Protein AF-A0A183DBS5-F1 (afdb_monomer_lite)

Organism: NCBI:txid637853

InterPro domains:
  IPR019424 Serpentine type 7TM GPCR chemoreceptor Srsx [PF10320] (15-53)

pLDDT: mean 77.72, std 8.05, range [47.97, 85.81]

Foldseek 3Di:
DVVVVVVVVVVVVVVVCLLVVLVVLLVCCVPDPVCVDPVSVVSNVVSVVVVVVVVVVVVVVD

Secondary structure (DSSP, 8-state):
-HHHHHHHHHHHHHHHHHHHHHHHHHHHHHH-TTT-SHHHHHHHHHHHHHHHHHHHHHHTT-

Structure (mmCIF, N/CA/C/O backbone):
data_AF-A0A183DBS5-F1
#
_entry.id   AF-A0A183DBS5-F1
#
loop_
_atom_site.group_PDB
_atom_site.id
_atom_site.type_symbol
_atom_site.label_atom_id
_atom_site.label_alt_id
_atom_site.label_comp_id
_atom_site.label_asym_id
_atom_site.label_entity_id
_atom_site.label_seq_id
_atom_site.pdbx_PDB_ins_code
_atom_site.Cartn_x
_atom_site.Cartn_y
_atom_site.Cartn_z
_atom_site.occupancy
_atom_site.B_iso_or_equiv
_atom_site.auth_seq_id
_atom_site.auth_comp_id
_atom_site.auth_asym_id
_atom_site.auth_atom_id
_atom_site.pdbx_PDB_model_num
ATOM 1 N N . MET A 1 1 ? 18.824 -3.400 -22.346 1.00 60.12 1 MET A N 1
ATOM 2 C CA . MET A 1 1 ? 17.400 -3.305 -22.748 1.00 60.12 1 MET A CA 1
ATOM 3 C C . MET A 1 1 ? 16.524 -4.305 -21.993 1.00 60.12 1 MET A C 1
ATOM 5 O O . MET A 1 1 ? 15.647 -3.842 -21.284 1.00 60.12 1 MET A O 1
ATOM 9 N N . LYS A 1 2 ? 16.820 -5.618 -21.998 1.00 73.50 2 LYS A N 1
ATOM 10 C CA . LYS A 1 2 ? 16.033 -6.640 -21.261 1.00 73.50 2 LYS A CA 1
ATOM 11 C C . LYS A 1 2 ? 15.811 -6.361 -19.766 1.00 73.50 2 LYS A C 1
ATOM 13 O O . LYS A 1 2 ? 14.731 -6.611 -19.258 1.00 73.50 2 LYS A O 1
ATOM 18 N N . ALA A 1 3 ? 16.808 -5.816 -19.061 1.00 72.81 3 ALA A N 1
ATOM 19 C CA . ALA A 1 3 ? 16.659 -5.487 -17.641 1.00 72.81 3 ALA A CA 1
ATOM 20 C C . ALA A 1 3 ? 15.549 -4.451 -17.397 1.00 72.81 3 ALA A C 1
ATOM 22 O O . ALA A 1 3 ? 14.758 -4.634 -16.491 1.00 72.81 3 ALA A O 1
ATOM 23 N N . ILE A 1 4 ? 15.444 -3.420 -18.244 1.00 79.25 4 ILE A N 1
ATOM 24 C CA . ILE A 1 4 ? 14.453 -2.340 -18.109 1.00 79.25 4 ILE A CA 1
ATOM 25 C C . ILE A 1 4 ? 13.036 -2.866 -18.374 1.00 79.25 4 ILE A C 1
ATOM 27 O O . ILE A 1 4 ? 12.108 -2.499 -17.660 1.00 79.25 4 ILE A O 1
ATOM 31 N N . GLU A 1 5 ? 12.878 -3.764 -19.352 1.00 77.94 5 GLU A N 1
ATOM 32 C CA . GLU A 1 5 ? 11.613 -4.470 -19.599 1.00 77.94 5 GLU A CA 1
ATOM 33 C C . GLU A 1 5 ? 11.190 -5.315 -18.401 1.00 77.94 5 GLU A C 1
ATOM 35 O O . GLU A 1 5 ? 10.045 -5.229 -17.967 1.00 77.94 5 GLU A O 1
ATOM 40 N N . VAL A 1 6 ? 12.111 -6.089 -17.823 1.00 82.38 6 VAL A N 1
ATOM 41 C CA . VAL A 1 6 ? 11.817 -6.904 -16.638 1.00 82.38 6 VAL A CA 1
ATOM 42 C C . VAL A 1 6 ? 11.433 -6.014 -15.456 1.00 82.38 6 VAL A C 1
ATOM 44 O O . VAL A 1 6 ? 10.447 -6.300 -14.777 1.00 82.38 6 VAL A O 1
ATOM 47 N N . THR A 1 7 ? 12.136 -4.898 -15.239 1.00 81.50 7 THR A N 1
ATOM 48 C CA . THR A 1 7 ? 11.767 -3.941 -14.189 1.00 81.50 7 THR A CA 1
ATOM 49 C C . THR A 1 7 ? 10.376 -3.366 -14.432 1.00 81.50 7 THR A C 1
ATOM 51 O O . THR A 1 7 ? 9.588 -3.309 -13.496 1.00 81.50 7 THR A O 1
ATOM 54 N N . ALA A 1 8 ? 10.036 -2.993 -15.670 1.00 78.94 8 ALA A N 1
ATOM 55 C CA . ALA A 1 8 ? 8.717 -2.463 -16.017 1.00 78.94 8 ALA A CA 1
ATOM 56 C C . ALA A 1 8 ? 7.599 -3.497 -15.800 1.00 78.94 8 ALA A C 1
ATOM 58 O O . ALA A 1 8 ? 6.567 -3.173 -15.209 1.00 78.94 8 ALA A O 1
ATOM 59 N N . ILE A 1 9 ? 7.832 -4.751 -16.199 1.00 84.88 9 ILE A N 1
ATOM 60 C CA . ILE A 1 9 ? 6.895 -5.866 -16.008 1.00 84.88 9 ILE A CA 1
ATOM 61 C C . ILE A 1 9 ? 6.667 -6.149 -14.522 1.00 84.88 9 ILE A C 1
ATOM 63 O O . ILE A 1 9 ? 5.545 -6.458 -14.141 1.00 84.88 9 ILE A O 1
ATOM 67 N N . LEU A 1 10 ? 7.690 -6.014 -13.674 1.00 84.50 10 LEU A N 1
ATOM 68 C CA . LEU A 1 10 ? 7.556 -6.169 -12.220 1.00 84.50 10 LEU A CA 1
ATOM 69 C C . LEU A 1 10 ? 6.926 -4.941 -11.545 1.00 84.50 10 LEU A C 1
ATOM 71 O O . LEU A 1 10 ? 6.256 -5.070 -10.518 1.00 84.50 10 LEU A O 1
ATOM 75 N N . MET A 1 11 ? 7.094 -3.751 -12.124 1.00 81.56 11 MET A N 1
ATOM 76 C CA . MET A 1 11 ? 6.573 -2.501 -11.570 1.00 81.56 11 MET A CA 1
ATOM 77 C C . MET A 1 11 ? 5.045 -2.434 -11.646 1.00 81.56 11 MET A C 1
ATOM 79 O O . MET A 1 11 ? 4.409 -1.981 -10.698 1.00 81.56 11 MET A O 1
ATOM 83 N N . VAL A 1 12 ? 4.440 -2.930 -12.729 1.00 80.81 12 VAL A N 1
ATOM 84 C CA . VAL A 1 12 ? 2.976 -2.949 -12.913 1.00 80.81 12 VAL A CA 1
ATOM 85 C C . VAL A 1 12 ? 2.241 -3.733 -11.808 1.00 80.81 12 VAL A C 1
ATOM 87 O O . VAL A 1 12 ? 1.394 -3.141 -11.137 1.00 80.81 12 VAL A O 1
ATOM 90 N N . PRO A 1 13 ? 2.543 -5.016 -11.535 1.00 82.75 13 PRO A N 1
ATOM 91 C CA . PRO A 1 13 ? 1.893 -5.757 -10.461 1.00 82.75 13 PRO A CA 1
ATOM 92 C C . PRO A 1 13 ? 2.245 -5.198 -9.078 1.00 82.75 13 PRO A C 1
ATOM 94 O O . PRO A 1 13 ? 1.375 -5.171 -8.213 1.00 82.75 13 PRO A O 1
ATOM 97 N N . ALA A 1 14 ? 3.456 -4.669 -8.862 1.00 81.62 14 ALA A N 1
ATOM 98 C CA . ALA A 1 14 ? 3.800 -3.983 -7.612 1.00 81.62 14 ALA A CA 1
ATOM 99 C C . ALA A 1 14 ? 2.960 -2.708 -7.387 1.00 81.62 14 ALA A C 1
ATOM 101 O O . ALA A 1 14 ? 2.589 -2.383 -6.254 1.00 81.62 14 ALA A O 1
ATOM 102 N N . LEU A 1 15 ? 2.615 -1.989 -8.459 1.00 79.25 15 LEU A N 1
ATOM 103 C CA . LEU A 1 15 ? 1.717 -0.839 -8.396 1.00 79.25 15 LEU A CA 1
ATOM 104 C C . LEU A 1 15 ? 0.290 -1.263 -8.034 1.00 79.25 15 LEU A C 1
ATOM 106 O O . LEU A 1 15 ? 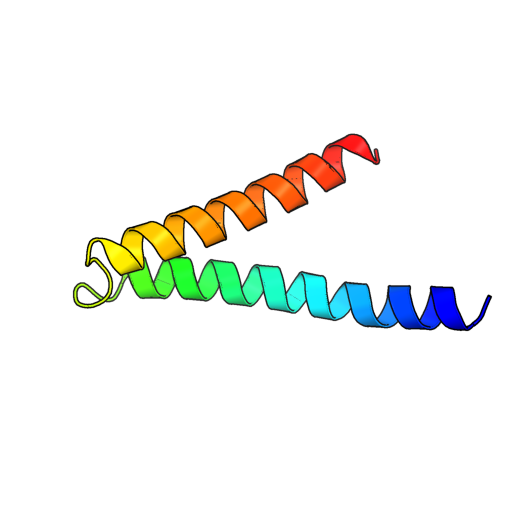-0.293 -0.683 -7.115 1.00 79.25 15 LEU A O 1
ATOM 110 N N . VAL A 1 16 ? -0.232 -2.298 -8.699 1.00 82.62 16 VAL A N 1
ATOM 111 C CA . VAL A 1 16 ? -1.579 -2.844 -8.456 1.00 82.62 16 VAL A CA 1
ATOM 112 C C . VAL A 1 16 ? -1.706 -3.399 -7.036 1.00 82.62 16 VAL A C 1
ATOM 114 O O . VAL A 1 16 ? -2.645 -3.045 -6.323 1.00 82.62 16 VAL A O 1
ATOM 117 N N . LEU A 1 17 ? -0.737 -4.203 -6.588 1.00 82.81 17 LEU A N 1
ATOM 118 C CA . LEU A 1 17 ? -0.707 -4.755 -5.232 1.00 82.81 17 LEU A CA 1
ATOM 119 C C . LEU A 1 17 ? -0.549 -3.663 -4.171 1.00 82.81 17 LEU A C 1
ATOM 121 O O . LEU A 1 17 ? -1.193 -3.742 -3.130 1.00 82.81 17 LEU A O 1
ATOM 125 N N . GLY A 1 18 ? 0.251 -2.627 -4.437 1.00 79.44 18 GLY A N 1
ATOM 126 C CA . GLY A 1 18 ? 0.388 -1.488 -3.527 1.00 79.44 18 GLY A CA 1
ATOM 127 C C . GLY A 1 18 ? -0.925 -0.723 -3.352 1.00 79.44 18 GLY A C 1
ATOM 128 O O . GLY A 1 18 ? -1.337 -0.458 -2.228 1.00 79.44 18 GLY A O 1
ATOM 129 N N . ILE A 1 19 ? -1.632 -0.432 -4.449 1.00 80.19 19 ILE A N 1
ATOM 130 C CA . ILE A 1 19 ? -2.942 0.238 -4.404 1.00 80.19 19 ILE A CA 1
ATOM 131 C C . ILE A 1 19 ? -3.974 -0.625 -3.668 1.00 80.19 19 ILE A C 1
ATOM 133 O O . ILE A 1 19 ? -4.649 -0.138 -2.760 1.00 80.19 19 ILE A O 1
ATOM 137 N N . PHE A 1 20 ? -4.071 -1.906 -4.029 1.00 85.62 20 PHE A N 1
ATOM 138 C CA . PHE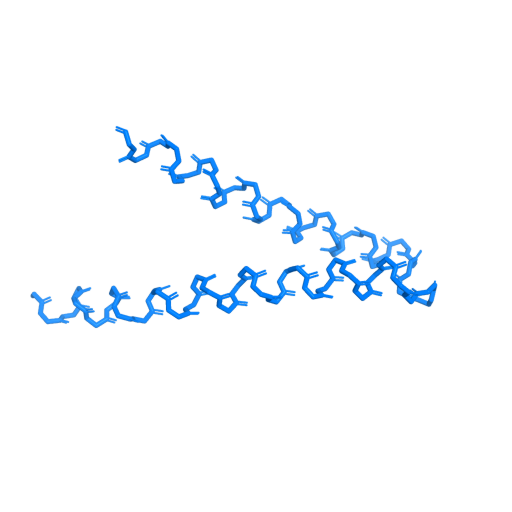 A 1 20 ? -5.015 -2.837 -3.415 1.00 85.62 20 PHE A CA 1
ATOM 139 C C . PHE A 1 20 ? -4.734 -3.034 -1.917 1.00 85.62 20 PHE A C 1
ATOM 141 O O . PHE A 1 20 ? -5.651 -2.970 -1.099 1.00 85.62 20 PHE A O 1
ATOM 148 N N . GLY A 1 21 ? -3.462 -3.201 -1.542 1.00 82.19 21 GLY A N 1
ATOM 149 C CA . GLY A 1 21 ? -3.029 -3.348 -0.154 1.00 82.19 21 GLY A CA 1
ATOM 150 C C . GLY A 1 21 ? -3.317 -2.105 0.687 1.00 82.19 21 GLY A C 1
ATOM 151 O O . GLY A 1 21 ? -3.893 -2.223 1.768 1.00 82.19 21 GLY A O 1
ATOM 152 N N . ASN A 1 22 ? -3.003 -0.914 0.168 1.00 81.94 22 ASN A N 1
ATOM 153 C CA . ASN A 1 22 ? -3.250 0.352 0.862 1.00 81.94 22 ASN A CA 1
ATOM 154 C C . ASN A 1 22 ? -4.753 0.631 1.042 1.00 81.94 22 ASN A C 1
ATOM 156 O O . ASN A 1 22 ? -5.168 1.051 2.124 1.00 81.94 22 ASN A O 1
ATOM 160 N N . MET A 1 23 ? -5.589 0.347 0.033 1.00 79.81 23 MET A N 1
ATOM 161 C CA . MET A 1 23 ? -7.050 0.467 0.159 1.00 79.81 23 MET A CA 1
ATOM 162 C C . MET A 1 23 ? -7.623 -0.525 1.172 1.00 79.81 23 MET A C 1
ATOM 164 O O . MET A 1 23 ? -8.459 -0.150 1.996 1.00 79.81 23 MET A O 1
ATOM 168 N N . ASN A 1 24 ? -7.160 -1.776 1.147 1.00 85.06 24 ASN A N 1
ATOM 169 C CA . ASN A 1 24 ? -7.618 -2.789 2.090 1.00 85.06 24 ASN A CA 1
ATOM 170 C C . ASN A 1 24 ? -7.218 -2.437 3.528 1.00 85.06 24 ASN A C 1
ATOM 172 O O . ASN A 1 24 ? -8.000 -2.626 4.455 1.00 85.06 24 ASN A O 1
ATOM 176 N N . LEU A 1 25 ? -6.026 -1.869 3.714 1.00 81.44 25 LEU A N 1
ATOM 177 C CA . LEU A 1 25 ? -5.550 -1.433 5.019 1.00 81.44 25 LEU A CA 1
ATOM 178 C C . LEU A 1 25 ? -6.333 -0.219 5.545 1.00 81.44 25 LEU A C 1
ATOM 180 O O . LEU A 1 25 ? -6.721 -0.204 6.712 1.00 81.44 25 LEU A O 1
ATOM 184 N N . LEU A 1 26 ? -6.649 0.754 4.686 1.00 81.31 26 LEU A N 1
ATOM 185 C CA . LEU A 1 26 ? -7.560 1.856 5.018 1.00 81.31 26 LEU A CA 1
ATOM 186 C C . LEU A 1 26 ? -8.944 1.338 5.429 1.00 81.31 26 LEU A C 1
ATOM 188 O O . LEU A 1 26 ? -9.481 1.755 6.456 1.00 81.31 26 LEU A O 1
ATOM 192 N N . PHE A 1 27 ? -9.501 0.395 4.668 1.00 82.62 27 PHE A N 1
ATOM 193 C CA . PHE A 1 27 ? -10.806 -0.194 4.960 1.00 82.62 27 PHE A CA 1
ATOM 194 C C . PHE A 1 27 ? -10.796 -1.023 6.252 1.00 82.62 27 PHE A C 1
ATOM 196 O O . PHE A 1 27 ? -11.724 -0.927 7.056 1.00 82.62 27 PHE A O 1
ATOM 203 N N . ALA A 1 28 ? -9.734 -1.794 6.497 1.00 82.38 28 ALA A N 1
ATOM 204 C CA . ALA A 1 28 ? -9.560 -2.575 7.717 1.00 82.38 28 ALA A CA 1
ATOM 205 C C . ALA A 1 28 ? -9.454 -1.669 8.950 1.00 82.38 28 ALA A C 1
ATOM 207 O O . ALA A 1 28 ? -10.153 -1.906 9.934 1.00 82.38 28 ALA A O 1
ATOM 208 N N . THR A 1 29 ? -8.664 -0.594 8.878 1.00 83.12 29 THR A N 1
ATOM 209 C CA . THR A 1 29 ? -8.569 0.406 9.951 1.00 83.12 29 THR A CA 1
ATOM 210 C C . THR A 1 29 ? -9.896 1.141 10.156 1.0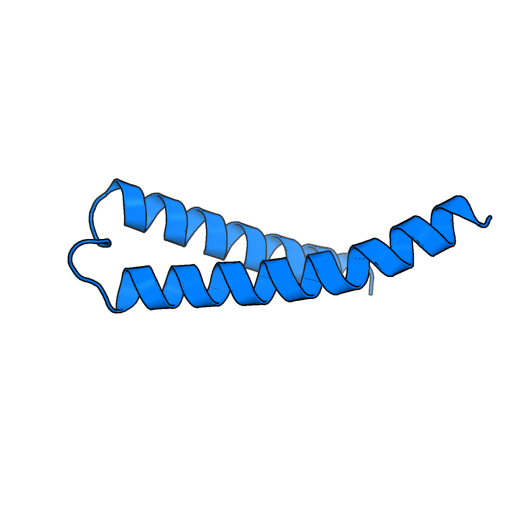0 83.12 29 THR A C 1
ATOM 212 O O . THR A 1 29 ? -10.274 1.416 11.291 1.00 83.12 29 THR A O 1
ATOM 215 N N . PHE A 1 30 ? -10.660 1.419 9.096 1.00 79.75 30 PHE A N 1
ATOM 216 C CA . PHE A 1 30 ? -11.973 2.056 9.229 1.00 79.75 30 PHE A CA 1
ATOM 217 C C . PHE A 1 30 ? -13.026 1.119 9.847 1.00 79.75 30 PHE A C 1
ATOM 219 O O . PHE A 1 30 ? -13.840 1.556 10.659 1.00 79.75 30 PHE A O 1
ATOM 226 N N . ARG A 1 31 ? -13.005 -0.175 9.504 1.00 83.31 31 ARG A N 1
ATOM 227 C CA . ARG A 1 31 ? -14.012 -1.156 9.939 1.00 83.31 31 ARG A CA 1
ATOM 228 C C . ARG A 1 31 ? -13.724 -1.755 11.318 1.00 83.31 31 ARG A C 1
ATOM 230 O O . ARG A 1 31 ? -14.658 -2.023 12.074 1.00 83.31 31 ARG A O 1
ATOM 237 N N . LEU A 1 32 ? -12.458 -1.990 11.656 1.00 82.12 32 LEU A N 1
ATOM 238 C CA . LEU A 1 32 ? -12.057 -2.638 12.904 1.00 82.12 32 LEU A CA 1
ATOM 239 C C . LEU A 1 32 ? -11.685 -1.583 13.949 1.00 82.12 32 LEU A C 1
ATOM 241 O O . LEU A 1 32 ? -10.579 -1.049 13.946 1.00 82.12 32 LEU A O 1
ATOM 245 N N . LYS A 1 33 ? -12.581 -1.341 14.914 1.00 73.06 33 LYS A N 1
ATOM 246 C CA . LYS A 1 33 ? -12.337 -0.415 16.040 1.00 73.06 33 LYS A CA 1
ATOM 247 C C . LYS A 1 33 ? -11.077 -0.750 16.855 1.00 73.06 33 LYS A C 1
ATOM 249 O O . LYS A 1 33 ? -10.476 0.147 17.428 1.00 73.06 33 LYS A O 1
ATOM 254 N N . GLN A 1 34 ? -10.636 -2.013 16.870 1.00 74.62 34 GLN A N 1
ATOM 255 C CA . GLN A 1 34 ? -9.360 -2.420 17.482 1.00 74.62 34 GLN A CA 1
ATOM 256 C C . GLN A 1 34 ? -8.127 -1.873 16.749 1.00 74.62 34 GLN A C 1
ATOM 258 O O . GLN A 1 34 ? -7.099 -1.636 17.380 1.00 74.62 34 GLN A O 1
ATOM 263 N N . LEU A 1 35 ? -8.219 -1.659 15.433 1.00 68.88 35 LEU A N 1
ATOM 264 C CA . LEU A 1 35 ? -7.144 -1.080 14.629 1.00 68.88 35 LEU A CA 1
ATOM 265 C C . LEU A 1 35 ? -7.197 0.455 14.616 1.00 68.88 35 LEU A C 1
ATOM 267 O O . LEU A 1 35 ? -6.202 1.081 14.275 1.00 68.88 35 LEU A O 1
ATOM 271 N N . GLN A 1 36 ? -8.282 1.083 15.081 1.00 77.12 36 GLN A N 1
ATOM 272 C CA . GLN A 1 36 ? -8.399 2.543 15.254 1.00 77.12 36 GLN A CA 1
ATOM 273 C C . GLN A 1 36 ? -7.618 3.086 16.463 1.00 77.12 36 GLN A C 1
ATOM 275 O O . GLN A 1 36 ? -7.956 4.121 17.035 1.00 77.12 36 GLN A O 1
ATOM 280 N N . ASN A 1 37 ? -6.561 2.393 16.877 1.00 80.44 37 ASN A N 1
ATOM 281 C CA . ASN A 1 37 ? -5.637 2.918 17.867 1.00 80.44 37 ASN A CA 1
ATOM 282 C C . ASN A 1 37 ? -4.722 3.975 17.217 1.00 80.44 37 ASN A C 1
ATOM 284 O O . ASN A 1 37 ? -4.605 4.030 15.989 1.00 80.44 37 ASN A O 1
ATOM 288 N N . ARG A 1 38 ? -4.018 4.788 18.017 1.00 78.38 38 ARG A N 1
ATOM 289 C CA . ARG A 1 38 ? -3.129 5.856 17.502 1.00 78.38 38 ARG A CA 1
ATOM 290 C C . ARG A 1 38 ? -2.149 5.349 16.435 1.00 78.38 38 ARG A C 1
ATOM 292 O O . ARG A 1 38 ? -1.929 6.021 15.434 1.00 78.38 38 ARG A O 1
ATOM 299 N N . ASN A 1 39 ? -1.637 4.131 16.618 1.00 81.00 39 ASN A N 1
ATOM 300 C CA . ASN A 1 39 ? -0.726 3.489 15.673 1.00 81.00 39 ASN A CA 1
ATOM 301 C C . ASN A 1 39 ? -1.412 3.116 14.352 1.00 81.00 39 ASN A C 1
ATOM 303 O O . ASN A 1 39 ? -0.851 3.369 13.294 1.00 81.00 39 ASN A O 1
ATOM 307 N N . GLY A 1 40 ? -2.624 2.555 14.375 1.00 78.69 40 GLY A N 1
ATOM 308 C CA . GLY A 1 40 ? -3.313 2.164 13.140 1.00 78.69 40 GLY A CA 1
ATOM 309 C C . GLY A 1 40 ? -3.819 3.359 12.333 1.00 78.69 40 GLY A C 1
ATOM 310 O O . GLY A 1 40 ? -3.782 3.321 11.105 1.00 78.69 40 GLY A O 1
ATOM 311 N N . 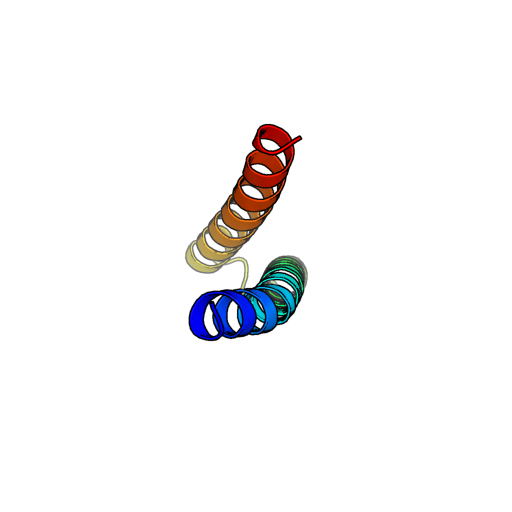ILE A 1 41 ? -4.164 4.466 13.001 1.00 80.38 41 ILE A N 1
ATOM 312 C CA . ILE A 1 41 ? -4.428 5.756 12.344 1.00 80.38 41 ILE A CA 1
ATOM 313 C C . ILE A 1 41 ? -3.166 6.268 11.633 1.00 80.38 41 ILE A C 1
ATOM 315 O O . ILE A 1 41 ? -3.255 6.744 10.503 1.00 80.38 41 ILE A O 1
ATOM 319 N N . LEU A 1 42 ? -1.985 6.119 12.246 1.00 84.12 42 LEU A N 1
ATOM 320 C CA . LEU A 1 42 ? -0.713 6.466 11.604 1.00 84.12 42 LEU A CA 1
ATOM 321 C C . LEU A 1 42 ? -0.468 5.637 10.336 1.00 84.12 42 LEU A C 1
ATOM 323 O O . LEU A 1 42 ? -0.103 6.197 9.305 1.00 84.12 42 LEU A O 1
ATOM 327 N N . ILE A 1 43 ? -0.707 4.323 10.384 1.00 84.50 43 ILE A N 1
ATOM 328 C CA . ILE A 1 43 ? -0.527 3.451 9.211 1.00 84.50 43 ILE A CA 1
ATOM 329 C C . ILE A 1 43 ? -1.544 3.809 8.113 1.00 84.50 43 ILE A C 1
ATOM 331 O O . ILE A 1 43 ? -1.180 3.872 6.941 1.00 84.50 43 ILE A O 1
ATOM 335 N N . ALA A 1 44 ? -2.790 4.126 8.474 1.00 79.88 44 ALA A N 1
ATOM 336 C CA . ALA A 1 44 ? -3.794 4.617 7.528 1.00 79.88 44 ALA A CA 1
ATOM 337 C C . ALA A 1 44 ? -3.370 5.934 6.851 1.00 79.88 44 ALA A C 1
ATOM 339 O O . ALA A 1 44 ? -3.514 6.070 5.637 1.00 79.88 44 ALA A O 1
ATOM 340 N N . LEU A 1 45 ? -2.794 6.879 7.602 1.00 82.62 45 LEU A N 1
ATOM 341 C CA . LEU A 1 45 ? -2.259 8.128 7.048 1.00 82.62 45 LEU A CA 1
ATOM 342 C C . LEU A 1 45 ? -1.065 7.886 6.116 1.00 82.62 45 LEU A C 1
ATOM 344 O O . LEU A 1 45 ? -0.992 8.514 5.063 1.00 82.62 45 LEU A O 1
ATOM 348 N N . ILE A 1 46 ? -0.167 6.957 6.455 1.00 85.81 46 ILE A N 1
ATOM 349 C CA . ILE A 1 46 ? 0.959 6.568 5.589 1.00 85.81 46 ILE A CA 1
ATOM 350 C C . ILE A 1 46 ? 0.443 5.946 4.286 1.00 85.81 46 ILE A C 1
ATOM 352 O O . ILE A 1 46 ? 0.884 6.337 3.208 1.00 85.81 46 ILE A O 1
ATOM 356 N N . ALA A 1 47 ? -0.526 5.030 4.366 1.00 81.31 47 ALA A N 1
ATOM 357 C CA . ALA A 1 47 ? -1.135 4.401 3.194 1.00 81.31 47 ALA A CA 1
ATOM 358 C C . ALA A 1 47 ? -1.862 5.425 2.302 1.00 81.31 47 ALA A C 1
ATOM 360 O O . ALA A 1 47 ? -1.774 5.363 1.075 1.00 81.31 47 ALA A O 1
ATOM 361 N N . PHE A 1 48 ? -2.541 6.402 2.912 1.00 81.19 48 PHE A N 1
ATOM 362 C CA . PHE A 1 48 ? -3.168 7.512 2.197 1.00 81.19 48 PHE A CA 1
ATOM 363 C C . PHE A 1 48 ? -2.129 8.411 1.515 1.00 81.19 48 PHE A C 1
ATOM 365 O O . PHE A 1 48 ? -2.286 8.764 0.346 1.00 81.19 48 PHE A O 1
ATOM 372 N N . PHE A 1 49 ? -1.039 8.740 2.209 1.00 82.56 49 PHE A N 1
ATOM 373 C CA . PHE A 1 49 ? 0.037 9.558 1.657 1.00 82.56 49 PHE A CA 1
ATOM 374 C C . PHE A 1 49 ? 0.767 8.855 0.503 1.00 82.56 49 PHE A C 1
ATOM 376 O O . PHE A 1 49 ? 1.040 9.489 -0.515 1.00 82.56 49 PHE A O 1
ATOM 383 N N . ASP A 1 50 ? 1.013 7.544 0.602 1.00 80.88 50 ASP A N 1
ATOM 384 C CA . ASP A 1 50 ? 1.583 6.739 -0.490 1.00 80.88 50 ASP A CA 1
ATOM 385 C C . ASP A 1 50 ? 0.665 6.734 -1.725 1.00 80.88 50 ASP A C 1
ATOM 387 O O . ASP A 1 50 ? 1.126 6.887 -2.859 1.00 80.88 50 ASP A O 1
ATOM 391 N N . PHE A 1 51 ? -0.653 6.658 -1.514 1.00 78.44 51 PHE A N 1
ATOM 392 C CA . PHE A 1 51 ? -1.635 6.719 -2.595 1.00 78.44 51 PHE A CA 1
ATOM 393 C C . PHE A 1 51 ? -1.653 8.087 -3.294 1.00 78.44 51 PHE A C 1
ATOM 395 O O . PHE A 1 51 ? -1.576 8.158 -4.524 1.00 78.44 51 PHE A O 1
ATOM 402 N N . VAL A 1 52 ? -1.694 9.180 -2.523 1.00 81.19 52 VAL A N 1
ATOM 403 C CA . VAL A 1 52 ? -1.656 10.552 -3.059 1.00 81.19 52 VAL A CA 1
ATOM 404 C C . VAL A 1 52 ? -0.330 10.822 -3.769 1.00 81.19 52 VAL A C 1
ATOM 406 O O . VAL A 1 52 ? -0.335 11.381 -4.862 1.00 81.19 52 VAL A O 1
ATOM 409 N N . SER A 1 53 ? 0.795 10.380 -3.206 1.00 80.62 53 SER A N 1
ATOM 410 C CA . SER A 1 53 ? 2.121 10.534 -3.811 1.00 80.62 53 SER A CA 1
ATOM 411 C C . SER A 1 53 ? 2.221 9.815 -5.158 1.00 80.62 53 SER A C 1
ATOM 413 O O . SER A 1 53 ? 2.656 10.411 -6.145 1.00 80.62 53 SER A O 1
ATOM 415 N N . ARG A 1 54 ? 1.729 8.570 -5.254 1.00 71.75 54 ARG A N 1
ATOM 416 C CA . ARG A 1 54 ? 1.652 7.845 -6.536 1.00 71.75 54 ARG A CA 1
ATOM 417 C C . ARG A 1 54 ? 0.755 8.559 -7.546 1.00 71.75 54 ARG A C 1
ATOM 419 O O . ARG A 1 54 ? 1.116 8.645 -8.717 1.00 71.75 54 ARG A O 1
ATOM 426 N N . PHE A 1 55 ? -0.376 9.107 -7.107 1.00 72.56 55 PHE A N 1
ATOM 427 C CA . PHE A 1 55 ? -1.305 9.827 -7.981 1.00 72.56 55 PHE A CA 1
ATOM 428 C C . PHE A 1 55 ? -0.734 11.167 -8.482 1.00 72.56 55 PHE A C 1
ATOM 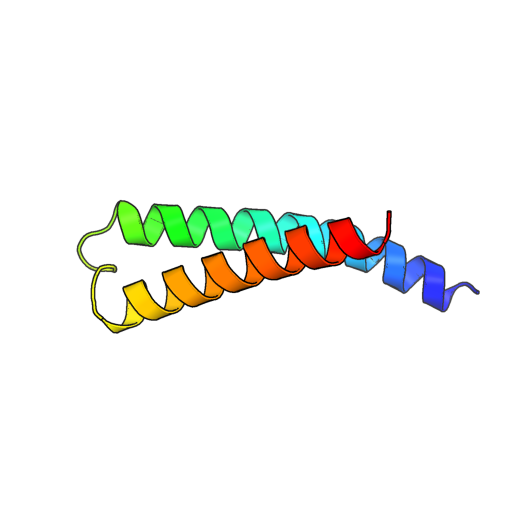430 O O . PHE A 1 55 ? -0.836 11.491 -9.666 1.00 72.56 55 PHE A O 1
ATOM 437 N N . VAL A 1 56 ? -0.073 11.926 -7.605 1.00 75.56 56 VAL A N 1
ATOM 438 C CA . VAL A 1 56 ? 0.606 13.191 -7.937 1.00 75.56 56 VAL A CA 1
ATOM 439 C C . VAL A 1 56 ? 1.834 12.948 -8.814 1.00 75.56 56 VAL A C 1
ATOM 441 O O . VAL A 1 56 ? 2.042 13.665 -9.790 1.00 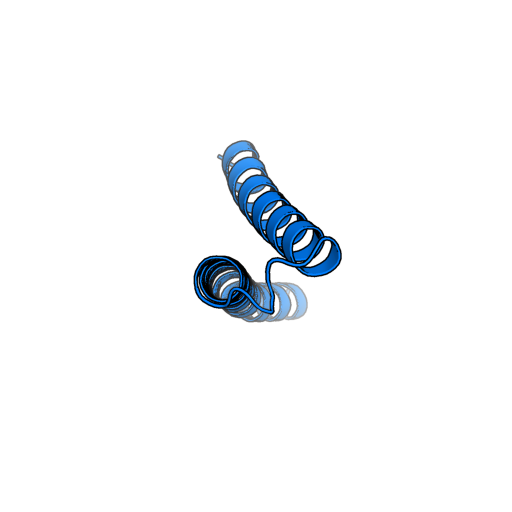75.56 56 VAL A O 1
ATOM 444 N N . SER A 1 57 ? 2.622 11.909 -8.533 1.00 66.25 57 SER A N 1
ATOM 445 C CA . SER A 1 57 ? 3.756 11.519 -9.379 1.00 66.25 57 SER A CA 1
ATOM 446 C C . SER A 1 57 ? 3.300 11.133 -10.790 1.00 66.25 57 SER A C 1
ATOM 448 O O . SER A 1 57 ? 3.952 11.495 -11.768 1.00 66.25 57 SER A O 1
ATOM 450 N N . ASN A 1 58 ? 2.141 10.478 -10.910 1.00 60.81 58 ASN A N 1
ATOM 451 C CA . ASN A 1 58 ? 1.533 10.176 -12.203 1.00 60.81 58 ASN A CA 1
ATOM 452 C C . ASN A 1 58 ? 1.081 11.445 -12.957 1.00 60.81 58 ASN A C 1
ATOM 454 O O . ASN A 1 58 ? 1.183 11.493 -14.177 1.00 60.81 58 ASN A O 1
ATOM 458 N N . ARG A 1 59 ? 0.642 12.495 -12.244 1.00 59.25 59 ARG A N 1
ATOM 459 C CA . ARG A 1 59 ? 0.250 13.795 -12.831 1.00 59.25 59 ARG A CA 1
ATOM 460 C C . ARG A 1 59 ? 1.423 14.606 -13.385 1.00 59.25 59 ARG A C 1
ATOM 462 O O . ARG A 1 59 ? 1.217 15.336 -14.339 1.00 59.25 59 ARG A O 1
ATOM 469 N N . ASN A 1 60 ? 2.623 14.474 -12.820 1.00 58.28 60 ASN A N 1
ATOM 470 C CA . ASN A 1 60 ? 3.824 15.184 -13.291 1.00 58.28 60 ASN A CA 1
ATOM 471 C C . ASN A 1 60 ? 4.525 14.507 -14.485 1.00 58.28 60 ASN A C 1
ATOM 473 O O . ASN A 1 60 ? 5.494 15.051 -15.008 1.00 58.28 60 ASN A O 1
ATOM 477 N N . LYS A 1 61 ? 4.087 13.307 -14.885 1.00 53.19 61 LYS A N 1
ATOM 478 C CA . LYS A 1 61 ? 4.597 12.580 -16.062 1.00 53.19 61 LYS A CA 1
ATOM 479 C C . LYS A 1 61 ? 3.719 12.741 -17.311 1.00 53.19 61 LYS A C 1
ATOM 481 O O . LYS A 1 61 ? 4.053 12.154 -18.338 1.00 53.19 61 LYS A O 1
ATOM 486 N N . MET A 1 62 ? 2.615 13.481 -17.206 1.00 47.97 62 MET A N 1
ATOM 487 C CA . MET A 1 62 ? 1.672 13.785 -18.285 1.00 47.97 62 MET A CA 1
ATOM 488 C C . MET A 1 62 ? 1.880 15.222 -18.759 1.00 47.97 62 MET A C 1
ATOM 490 O O . MET A 1 62 ? 1.759 15.442 -19.981 1.00 47.97 62 MET A O 1
#

Sequence (62 aa):
MKAIEVTAILMVPALVLGIFGNMNLLFATFRLKQLQNRNGILIALIAFFDFVSRFVSNRNKM

Radius of gyration: 14.85 Å; chains: 1; bounding box: 31×22×41 Å